Protein AF-A0A7W6SCZ8-F1 (afdb_monomer_lite)

Structure (mmCIF, N/CA/C/O backbone):
data_AF-A0A7W6SCZ8-F1
#
_entry.id   AF-A0A7W6SCZ8-F1
#
loop_
_atom_site.group_PDB
_atom_site.id
_atom_site.type_symbol
_atom_site.label_atom_id
_atom_site.label_alt_id
_atom_site.label_comp_id
_atom_site.label_asym_id
_atom_site.label_entity_id
_atom_site.label_seq_id
_atom_site.pdbx_PDB_ins_code
_atom_site.Cartn_x
_atom_site.Cartn_y
_atom_site.Cartn_z
_atom_site.occupancy
_atom_site.B_iso_or_equiv
_atom_site.auth_seq_id
_atom_site.auth_comp_id
_atom_site.auth_asym_id
_atom_site.auth_atom_id
_atom_site.pdbx_PDB_model_num
ATOM 1 N N . ALA A 1 1 ? -10.157 -7.663 5.541 1.00 81.69 1 ALA A N 1
ATOM 2 C CA . ALA A 1 1 ? -9.740 -8.228 6.845 1.00 81.69 1 ALA A CA 1
ATOM 3 C C . ALA A 1 1 ? -8.279 -7.905 7.186 1.00 81.69 1 ALA A C 1
ATOM 5 O O . ALA A 1 1 ? -8.041 -7.339 8.245 1.00 81.69 1 ALA A O 1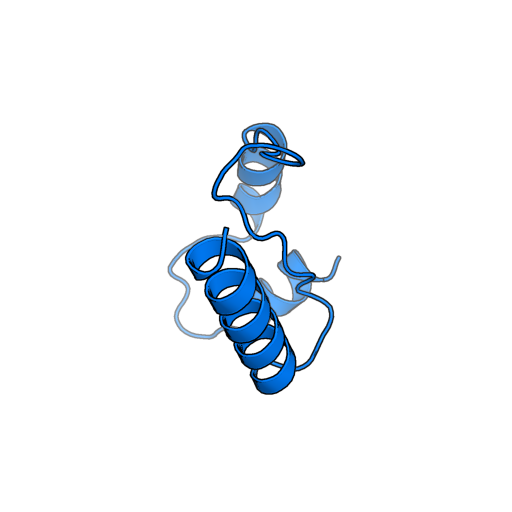
ATOM 6 N N . LEU A 1 2 ? -7.314 -8.192 6.297 1.00 92.12 2 LEU A N 1
ATOM 7 C CA . LEU A 1 2 ? -5.871 -8.022 6.558 1.00 92.12 2 LEU A CA 1
ATOM 8 C C . LEU A 1 2 ? -5.453 -6.622 7.059 1.00 92.12 2 LEU A C 1
ATOM 10 O O . LEU A 1 2 ? -4.722 -6.513 8.040 1.00 92.12 2 LEU A O 1
ATOM 14 N N . LEU A 1 3 ? -5.932 -5.549 6.416 1.00 91.94 3 LEU A N 1
ATOM 15 C CA . LEU A 1 3 ? -5.611 -4.166 6.807 1.00 91.94 3 LEU A CA 1
ATOM 16 C C . LEU A 1 3 ? -6.071 -3.848 8.237 1.00 91.94 3 LEU A C 1
ATOM 18 O O . LEU A 1 3 ? -5.275 -3.382 9.047 1.00 91.94 3 LEU A O 1
ATOM 22 N N . THR A 1 4 ? -7.323 -4.172 8.569 1.00 88.94 4 THR A N 1
ATOM 23 C CA . THR A 1 4 ? -7.893 -3.977 9.910 1.00 88.94 4 THR A CA 1
ATOM 24 C C . THR A 1 4 ? -7.094 -4.720 10.978 1.00 88.94 4 THR A C 1
ATOM 26 O O . THR A 1 4 ? -6.796 -4.146 12.021 1.00 88.94 4 THR A O 1
ATOM 29 N N . GLN A 1 5 ? -6.698 -5.967 10.702 1.00 89.50 5 GLN A N 1
ATOM 30 C CA . GLN A 1 5 ? -5.875 -6.763 11.613 1.00 89.50 5 GLN A CA 1
ATOM 31 C C . GLN A 1 5 ? -4.515 -6.096 11.859 1.00 89.50 5 GLN A C 1
ATOM 33 O O . GLN A 1 5 ? -4.137 -5.876 13.005 1.00 89.50 5 GLN A O 1
ATOM 38 N N . ARG A 1 6 ? -3.804 -5.706 10.791 1.00 90.25 6 ARG A N 1
ATOM 39 C CA . ARG A 1 6 ? -2.493 -5.044 10.902 1.00 90.25 6 ARG A CA 1
ATOM 40 C C . ARG A 1 6 ? -2.563 -3.700 11.624 1.00 90.25 6 ARG A C 1
ATOM 42 O O . ARG A 1 6 ? -1.644 -3.372 12.368 1.00 90.25 6 ARG A O 1
ATOM 49 N N . MET A 1 7 ? -3.625 -2.924 11.412 1.00 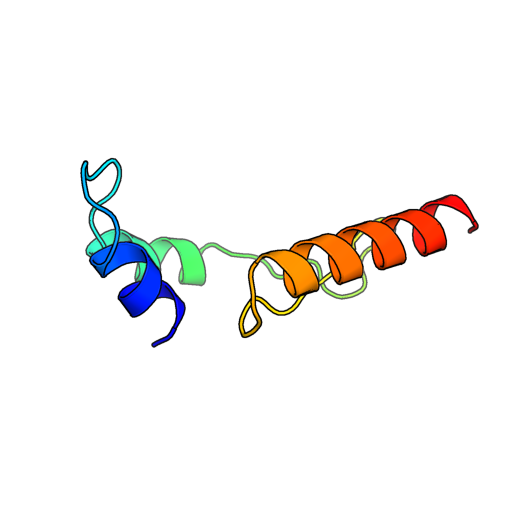88.19 7 MET A N 1
ATOM 50 C CA . MET A 1 7 ? -3.838 -1.653 12.110 1.00 88.19 7 MET A CA 1
ATOM 51 C C . MET A 1 7 ? -4.140 -1.862 13.597 1.00 88.19 7 MET A C 1
ATOM 53 O O . MET A 1 7 ? -3.602 -1.134 14.426 1.00 88.19 7 MET A O 1
ATOM 57 N N . GLY A 1 8 ? -4.960 -2.863 13.934 1.00 84.75 8 GLY A N 1
ATOM 58 C CA . GLY A 1 8 ? -5.328 -3.177 15.317 1.00 84.75 8 GLY A CA 1
ATOM 59 C C . GLY A 1 8 ? -4.166 -3.690 16.171 1.00 84.75 8 GLY A C 1
ATOM 60 O O . GLY A 1 8 ? -4.167 -3.478 17.376 1.00 84.75 8 GLY A O 1
ATOM 61 N N . SER A 1 9 ? -3.156 -4.320 15.562 1.00 87.06 9 SER A N 1
ATOM 62 C CA . SER A 1 9 ? -1.962 -4.816 16.266 1.00 87.06 9 SER A CA 1
ATOM 63 C C . SER A 1 9 ? -0.887 -3.753 16.546 1.00 87.06 9 SER A C 1
ATOM 65 O O . SER A 1 9 ? 0.130 -4.084 17.149 1.00 87.06 9 SER A O 1
ATOM 67 N N . ARG A 1 10 ? -1.048 -2.502 16.088 1.00 85.19 10 ARG A N 1
ATOM 68 C CA . ARG A 1 10 ? -0.069 -1.424 16.326 1.00 85.19 10 ARG A CA 1
ATOM 69 C C . ARG A 1 10 ? -0.391 -0.669 17.615 1.00 85.19 10 ARG A C 1
ATOM 71 O O . ARG A 1 10 ? -1.472 -0.095 17.731 1.00 85.19 10 ARG A O 1
ATOM 78 N N . GLU A 1 11 ? 0.571 -0.600 18.533 1.00 77.88 11 GLU A N 1
ATOM 79 C CA . GLU A 1 11 ? 0.479 0.233 19.739 1.00 77.88 11 GLU A CA 1
ATOM 80 C C . GLU A 1 11 ? 0.906 1.687 19.453 1.00 77.88 11 GLU A C 1
ATOM 82 O O . GLU A 1 11 ? 1.794 1.925 18.634 1.00 77.88 11 GLU A O 1
ATOM 87 N N . GLY A 1 12 ? 0.265 2.671 20.101 1.00 68.94 12 GLY A N 1
ATOM 88 C CA . GLY A 1 12 ? 0.527 4.107 19.877 1.00 68.94 12 GLY A CA 1
ATOM 89 C C . GLY A 1 12 ? -0.319 4.737 18.759 1.00 68.94 12 GLY A C 1
ATOM 90 O O . GLY A 1 12 ? 0.210 5.331 17.823 1.00 68.94 12 GLY A O 1
ATOM 91 N N . HIS A 1 13 ? -1.645 4.569 18.832 1.00 61.59 13 HIS A N 1
ATOM 92 C CA . HIS A 1 13 ? -2.602 4.861 17.757 1.00 61.59 13 HIS A CA 1
ATOM 93 C C . HIS A 1 13 ? -2.537 6.295 17.191 1.00 61.59 13 HIS A C 1
ATOM 95 O O . HIS A 1 13 ? -2.935 7.254 17.847 1.00 61.59 13 HIS A O 1
ATOM 101 N N . PHE A 1 14 ? -2.137 6.415 15.920 1.00 62.41 14 PHE A N 1
ATOM 102 C CA . PHE A 1 14 ? -2.206 7.658 15.136 1.00 62.41 14 PHE A CA 1
ATOM 103 C C . PHE A 1 14 ? -3.480 7.755 14.262 1.00 62.41 14 PHE A C 1
ATOM 105 O O . PHE A 1 14 ? -3.820 8.833 13.788 1.00 62.41 14 PHE A O 1
ATOM 112 N N . MET A 1 15 ? -4.226 6.654 14.060 1.00 63.78 15 MET A N 1
ATOM 113 C CA . MET A 1 15 ? -5.505 6.656 13.327 1.00 63.78 15 MET A CA 1
ATOM 114 C C . MET A 1 15 ? -6.485 5.584 13.834 1.00 63.78 15 MET A C 1
ATOM 116 O O . MET A 1 15 ? -6.086 4.423 13.966 1.00 63.78 15 MET A O 1
ATOM 120 N N . PRO A 1 16 ? -7.770 5.923 14.063 1.00 80.94 16 PRO A N 1
ATOM 121 C CA . PRO A 1 16 ? -8.793 4.940 14.400 1.00 80.94 16 PRO A CA 1
ATOM 122 C C . PRO A 1 16 ? -9.122 4.045 13.196 1.00 80.94 16 PRO A C 1
ATOM 124 O O . PRO A 1 16 ? -9.229 4.506 12.059 1.00 80.94 16 PRO A O 1
ATOM 127 N N . THR A 1 17 ? -9.327 2.750 13.451 1.00 80.12 17 THR A N 1
ATOM 128 C CA . THR A 1 17 ? -9.651 1.744 12.420 1.00 80.12 17 THR A CA 1
ATOM 129 C C . THR A 1 17 ? -10.961 2.027 11.683 1.00 80.12 17 THR A C 1
ATOM 131 O O . THR A 1 17 ? -11.130 1.556 10.561 1.00 80.12 17 THR A O 1
ATOM 134 N N . SER A 1 18 ? -11.853 2.836 12.266 1.00 82.94 18 SER A N 1
ATOM 135 C CA . SER A 1 18 ? -13.097 3.296 11.640 1.00 82.94 18 SER A CA 1
ATOM 136 C C . SER A 1 18 ? -12.882 4.133 10.374 1.00 82.94 18 SER A C 1
ATOM 138 O O . SER A 1 18 ? -13.786 4.211 9.551 1.00 82.94 18 SER A O 1
ATOM 140 N N . LEU A 1 19 ? -11.699 4.725 10.174 1.00 88.31 19 LEU A N 1
ATOM 141 C CA . LEU A 1 19 ? -11.387 5.489 8.959 1.00 88.31 19 LEU A CA 1
ATOM 142 C C . LEU A 1 19 ? -10.995 4.610 7.770 1.00 88.31 19 LEU A C 1
ATOM 144 O O . LEU A 1 19 ? -10.934 5.097 6.647 1.00 88.31 19 LEU A O 1
ATOM 148 N N . LEU A 1 20 ? -10.706 3.323 7.981 1.00 90.00 20 LEU A N 1
ATOM 149 C CA . LEU A 1 20 ? -10.242 2.457 6.898 1.00 90.00 20 LEU A CA 1
ATOM 150 C C . LEU A 1 20 ? -11.276 2.343 5.768 1.00 90.00 20 LEU A C 1
ATOM 152 O O . LEU A 1 20 ? -10.905 2.307 4.599 1.00 90.00 20 LEU A O 1
ATOM 156 N N . GLU A 1 21 ? -12.563 2.309 6.108 1.00 90.81 21 GLU A N 1
ATOM 157 C CA . GLU A 1 21 ? -13.640 2.201 5.123 1.00 90.81 21 GLU A CA 1
ATOM 158 C C . GLU A 1 21 ? -13.700 3.425 4.201 1.00 90.81 21 GLU A C 1
ATOM 160 O O . GLU A 1 21 ? -13.706 3.268 2.982 1.00 90.81 21 GLU A O 1
ATOM 165 N N . SER A 1 22 ? -13.653 4.642 4.756 1.00 92.75 22 SER A N 1
ATOM 166 C CA . SER A 1 22 ? -13.671 5.865 3.945 1.00 92.75 22 SER A CA 1
ATOM 167 C C . SER A 1 22 ? 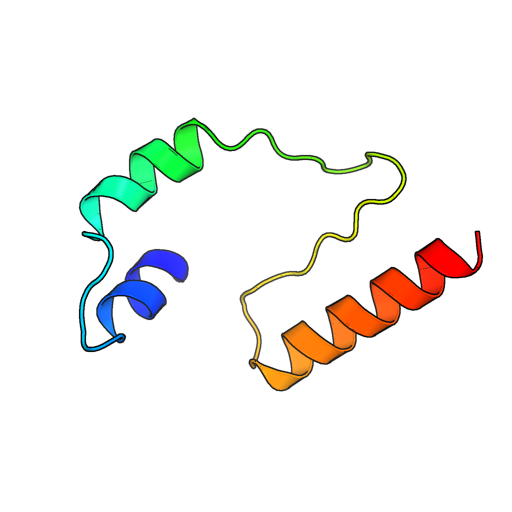-12.412 6.016 3.091 1.00 92.75 22 SER A C 1
ATOM 169 O O . SER A 1 22 ? -12.500 6.485 1.958 1.00 92.75 22 SER A O 1
ATOM 171 N N . GLN A 1 23 ? -11.256 5.566 3.585 1.00 93.50 23 GLN A N 1
ATOM 172 C CA . GLN A 1 23 ? -10.008 5.553 2.817 1.00 93.50 23 GLN A CA 1
ATOM 173 C C . GLN A 1 23 ? -10.096 4.609 1.614 1.00 93.50 23 GLN A C 1
ATOM 175 O O . GLN A 1 23 ? -9.716 4.986 0.511 1.00 93.50 23 GLN A O 1
ATOM 180 N N . LEU A 1 24 ? -10.640 3.400 1.800 1.00 93.81 24 LEU A N 1
ATOM 181 C CA . LEU A 1 24 ? -10.836 2.448 0.703 1.00 93.81 24 LEU A CA 1
ATOM 182 C C . LEU A 1 24 ? -11.881 2.935 -0.304 1.00 93.81 24 LEU A C 1
ATOM 184 O O . LEU A 1 24 ? -11.702 2.722 -1.497 1.00 93.81 24 LEU A O 1
ATOM 188 N N . ALA A 1 25 ? -12.939 3.602 0.159 1.00 94.94 25 ALA A N 1
ATOM 189 C CA . ALA A 1 25 ? -13.940 4.204 -0.719 1.00 94.94 25 ALA A CA 1
ATOM 190 C C . ALA A 1 25 ? -13.380 5.383 -1.538 1.00 94.94 25 ALA A C 1
ATOM 192 O O . ALA A 1 25 ? -13.836 5.619 -2.651 1.00 94.94 25 ALA A O 1
ATOM 193 N N . THR A 1 26 ? -12.402 6.111 -0.991 1.00 95.50 26 THR A N 1
ATOM 194 C CA . THR A 1 26 ? -11.740 7.246 -1.660 1.00 95.50 26 THR A CA 1
ATOM 195 C C . THR A 1 26 ? -10.600 6.797 -2.582 1.00 95.50 26 THR A C 1
ATOM 197 O O . THR A 1 26 ? -10.192 7.548 -3.461 1.00 95.50 26 THR A O 1
ATOM 200 N N . LEU A 1 27 ? -10.060 5.589 -2.389 1.00 95.69 27 LEU A N 1
ATOM 201 C CA . LEU A 1 27 ? -8.934 5.084 -3.168 1.00 95.69 27 LEU A CA 1
ATOM 202 C C . LEU A 1 27 ? -9.333 4.841 -4.629 1.00 95.69 27 LEU A C 1
ATOM 204 O O . LEU A 1 27 ? -10.035 3.881 -4.948 1.00 95.69 27 LEU A O 1
ATOM 208 N N . GLU A 1 28 ? -8.783 5.651 -5.525 1.00 95.94 28 GLU A N 1
ATOM 209 C CA . GLU A 1 28 ? -8.764 5.375 -6.958 1.00 95.94 28 GLU A CA 1
ATOM 210 C C . GLU A 1 28 ? -7.575 4.456 -7.262 1.00 95.94 28 GLU A C 1
ATOM 212 O O . GLU A 1 28 ? -6.437 4.750 -6.894 1.00 95.94 28 GLU A O 1
ATOM 217 N N . ARG A 1 29 ? -7.834 3.288 -7.863 1.00 93.62 29 ARG A N 1
ATOM 218 C CA . ARG A 1 29 ? -6.789 2.288 -8.110 1.00 93.62 29 ARG A CA 1
ATOM 219 C C . ARG A 1 29 ? -5.957 2.682 -9.339 1.00 93.62 29 ARG A C 1
ATOM 221 O O . ARG A 1 29 ? -6.522 2.685 -10.430 1.00 93.62 29 ARG A O 1
ATOM 228 N N . PRO A 1 30 ? -4.636 2.896 -9.207 1.00 94.44 30 PRO A N 1
ATOM 229 C CA . PRO A 1 30 ? -3.781 3.312 -10.319 1.00 94.44 30 PRO A CA 1
ATOM 230 C C . PRO A 1 30 ? -3.296 2.122 -11.170 1.00 94.44 30 PRO A C 1
ATOM 232 O O . PRO A 1 30 ? -2.177 2.115 -11.686 1.00 94.44 30 PRO A O 1
ATOM 235 N N . ASP A 1 31 ? -4.082 1.041 -11.251 1.00 90.50 31 ASP A N 1
ATOM 236 C CA . ASP A 1 31 ? -3.654 -0.181 -11.934 1.00 90.50 31 ASP A CA 1
ATOM 237 C C . ASP A 1 31 ? -3.457 0.089 -13.434 1.00 90.50 31 ASP A C 1
ATOM 239 O O . ASP A 1 31 ? -4.384 0.499 -14.131 1.00 90.50 31 ASP A O 1
ATOM 243 N N . GLY A 1 32 ? -2.260 -0.197 -13.948 1.00 87.44 32 GLY A N 1
ATOM 244 C CA . GLY A 1 32 ? -1.939 -0.030 -15.369 1.00 87.44 32 GLY A CA 1
ATOM 245 C C . GLY A 1 32 ? -1.509 1.383 -15.770 1.00 87.44 32 GLY A C 1
ATOM 246 O O . GLY A 1 32 ? -1.216 1.606 -16.944 1.00 87.44 32 GLY A O 1
ATOM 247 N N . GLU A 1 33 ? -1.425 2.323 -14.827 1.00 93.69 33 GLU A N 1
ATOM 248 C CA . GLU A 1 33 ? -0.796 3.619 -15.070 1.00 93.69 33 GLU A CA 1
ATOM 249 C C . GLU A 1 33 ? 0.725 3.478 -15.245 1.00 93.69 33 GLU A C 1
ATOM 251 O O . GLU A 1 33 ? 1.384 2.653 -14.603 1.00 93.69 33 GLU A O 1
ATOM 256 N N . ALA A 1 34 ? 1.301 4.300 -16.125 1.00 93.12 34 ALA A N 1
ATOM 257 C CA . ALA A 1 34 ? 2.741 4.317 -16.346 1.00 93.12 34 ALA A CA 1
ATOM 258 C C . ALA A 1 34 ? 3.480 4.792 -15.086 1.00 93.12 34 ALA A C 1
ATOM 260 O O . ALA A 1 34 ? 3.060 5.737 -14.419 1.00 93.12 34 ALA A O 1
ATOM 261 N N . GLY A 1 35 ? 4.608 4.153 -14.774 1.00 94.25 35 GLY A N 1
ATOM 262 C CA . GLY A 1 35 ? 5.407 4.499 -13.597 1.00 94.25 35 GLY A CA 1
ATOM 263 C C . GLY A 1 35 ? 4.845 3.984 -12.265 1.00 94.25 35 GLY A C 1
ATOM 264 O O . GLY A 1 35 ? 5.341 4.383 -11.212 1.00 94.25 35 GLY A O 1
ATOM 265 N N . VAL A 1 36 ? 3.847 3.092 -12.282 1.00 96.06 36 VAL A N 1
ATOM 266 C CA . VAL A 1 36 ? 3.239 2.525 -11.069 1.00 96.06 36 VAL A CA 1
ATOM 267 C C . VAL A 1 36 ? 3.659 1.070 -10.858 1.00 96.06 36 VAL A C 1
ATOM 269 O O . VAL A 1 36 ? 3.553 0.230 -11.749 1.00 96.06 36 VAL A O 1
ATOM 272 N N . VAL A 1 37 ? 4.091 0.750 -9.633 1.00 95.88 37 VAL A N 1
ATOM 273 C CA . VAL A 1 37 ? 4.322 -0.628 -9.170 1.00 95.88 37 VAL A CA 1
ATOM 274 C C . VAL A 1 37 ? 3.256 -0.995 -8.147 1.00 95.88 37 VAL A C 1
ATOM 276 O O . VAL A 1 37 ? 3.206 -0.422 -7.060 1.00 95.88 37 VAL A O 1
ATOM 279 N N . VAL A 1 38 ? 2.437 -1.998 -8.459 1.00 95.62 38 VAL A N 1
ATOM 280 C CA . VAL A 1 38 ? 1.457 -2.556 -7.518 1.00 95.62 38 VAL A CA 1
ATOM 281 C C . VAL A 1 38 ? 2.071 -3.761 -6.804 1.00 95.62 38 VAL A C 1
ATOM 283 O O . VAL A 1 38 ? 2.484 -4.724 -7.447 1.00 95.62 38 VAL A O 1
ATOM 286 N N . VAL A 1 39 ? 2.115 -3.724 -5.468 1.00 96.12 39 VAL A N 1
ATOM 287 C CA . VAL A 1 39 ? 2.670 -4.802 -4.628 1.00 96.12 39 VAL A CA 1
ATOM 288 C C . VAL A 1 39 ? 1.605 -5.310 -3.662 1.00 96.12 39 VAL A C 1
ATOM 290 O O . VAL A 1 39 ? 0.977 -4.532 -2.943 1.00 96.12 39 VAL A O 1
ATOM 293 N N . ASN A 1 40 ? 1.406 -6.630 -3.620 1.00 94.50 40 ASN A N 1
ATOM 294 C CA . ASN A 1 40 ? 0.457 -7.243 -2.696 1.00 94.50 40 ASN A CA 1
ATOM 295 C C . ASN A 1 40 ? 1.008 -7.234 -1.260 1.00 94.50 40 ASN A C 1
ATOM 297 O O . ASN A 1 40 ? 2.098 -7.738 -0.988 1.00 94.50 40 ASN A O 1
ATOM 301 N N . ILE A 1 41 ? 0.212 -6.703 -0.335 1.00 95.62 41 ILE A N 1
ATOM 302 C CA . ILE A 1 41 ? 0.551 -6.586 1.083 1.00 95.62 41 ILE A CA 1
ATOM 303 C C . ILE A 1 41 ? 0.427 -7.904 1.868 1.00 95.62 41 ILE A C 1
ATOM 305 O O . ILE A 1 41 ? 0.852 -7.940 3.024 1.00 95.62 41 ILE A O 1
ATOM 309 N N . ASP A 1 42 ? -0.163 -8.957 1.298 1.00 95.94 42 ASP A N 1
ATOM 310 C CA . ASP A 1 42 ? -0.378 -10.265 1.940 1.00 95.94 42 ASP A CA 1
ATOM 311 C C . ASP A 1 42 ? 0.881 -11.148 1.912 1.00 95.94 42 ASP A C 1
ATOM 313 O O . ASP A 1 42 ? 0.902 -12.248 1.372 1.00 95.94 42 ASP A O 1
ATOM 317 N N . ASN A 1 43 ? 1.976 -10.601 2.438 1.00 95.06 43 ASN A N 1
ATOM 318 C CA . ASN A 1 43 ? 3.294 -11.223 2.511 1.00 95.06 43 ASN A CA 1
ATOM 319 C C . ASN A 1 43 ? 4.046 -10.743 3.765 1.00 95.06 43 ASN A C 1
ATOM 321 O O . ASN A 1 43 ? 3.578 -9.850 4.488 1.00 95.06 43 ASN A O 1
ATOM 325 N N . THR A 1 44 ? 5.227 -11.317 4.019 1.00 95.38 44 THR A N 1
ATOM 326 C CA . THR A 1 44 ? 6.167 -10.790 5.022 1.00 95.38 44 THR A CA 1
ATOM 327 C C . THR A 1 44 ? 6.669 -9.403 4.618 1.00 95.38 44 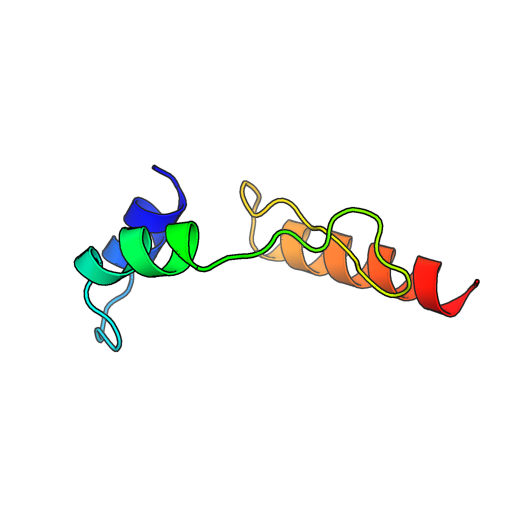THR A C 1
ATOM 329 O O . THR A 1 44 ? 6.627 -9.033 3.443 1.00 95.38 44 THR A O 1
ATOM 332 N N . LEU A 1 45 ? 7.143 -8.618 5.588 1.00 95.12 45 LEU A N 1
ATOM 333 C CA . LEU A 1 45 ? 7.640 -7.265 5.328 1.00 95.12 45 LEU A CA 1
ATOM 334 C C . LEU A 1 45 ? 8.820 -7.284 4.345 1.00 95.12 45 LEU A C 1
ATOM 336 O O . LEU A 1 45 ? 8.878 -6.462 3.434 1.00 95.12 45 LEU A O 1
ATOM 340 N N . GLU A 1 46 ? 9.717 -8.252 4.514 1.00 97.88 46 GLU A N 1
ATOM 341 C CA . GLU A 1 46 ? 10.913 -8.442 3.698 1.00 97.88 46 GLU A CA 1
ATOM 342 C C . GLU A 1 46 ? 10.535 -8.730 2.244 1.00 97.88 46 GLU A C 1
ATOM 344 O O . GLU A 1 46 ? 11.067 -8.107 1.332 1.00 97.88 46 GLU A O 1
ATOM 349 N N . MET A 1 47 ? 9.556 -9.612 2.026 1.00 97.81 47 MET A N 1
ATOM 350 C CA . MET A 1 47 ? 9.093 -9.951 0.682 1.00 97.81 47 MET A CA 1
ATOM 351 C C . MET A 1 47 ? 8.379 -8.771 0.013 1.00 97.81 47 MET A C 1
ATOM 353 O O . MET A 1 47 ? 8.581 -8.518 -1.170 1.00 97.81 47 MET A O 1
ATOM 357 N N . ILE A 1 48 ? 7.572 -8.011 0.762 1.00 98.12 48 ILE A N 1
ATOM 358 C CA . ILE A 1 48 ? 6.931 -6.791 0.243 1.00 98.12 48 ILE A CA 1
ATOM 359 C C . ILE A 1 48 ? 7.994 -5.784 -0.214 1.00 98.12 48 ILE A C 1
ATOM 361 O O . ILE A 1 48 ? 7.854 -5.193 -1.284 1.00 98.12 48 ILE A O 1
ATOM 365 N N . ALA A 1 49 ? 9.054 -5.596 0.578 1.00 98.25 49 ALA A N 1
ATOM 366 C CA . ALA A 1 49 ? 10.147 -4.693 0.235 1.00 98.25 49 ALA A CA 1
ATOM 367 C C . ALA A 1 49 ? 10.920 -5.168 -1.007 1.00 98.25 49 ALA A C 1
ATOM 369 O O . ALA A 1 49 ? 11.166 -4.363 -1.903 1.00 98.25 49 ALA A O 1
ATOM 370 N N . GLU A 1 50 ? 11.246 -6.461 -1.095 1.00 98.38 50 GLU A N 1
ATOM 3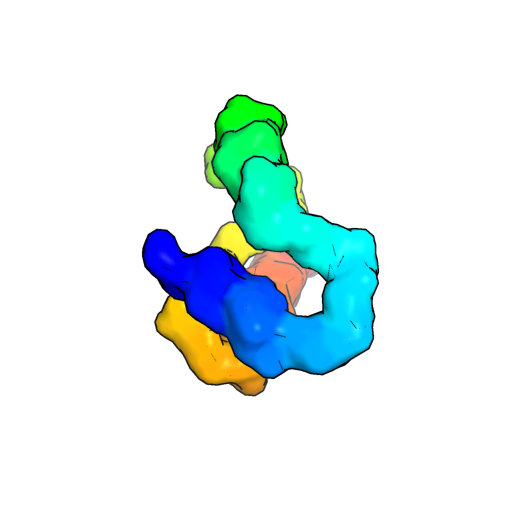71 C CA . GLU A 1 50 ? 11.939 -7.040 -2.254 1.00 98.38 50 GLU A CA 1
ATOM 372 C C . GLU A 1 50 ? 11.120 -6.856 -3.540 1.00 98.38 50 GLU A C 1
ATOM 374 O O . GLU A 1 50 ? 11.615 -6.290 -4.513 1.00 98.38 50 GLU A O 1
ATOM 379 N N . LEU A 1 51 ? 9.831 -7.216 -3.520 1.00 98.19 51 LEU A N 1
ATOM 380 C CA . LEU A 1 51 ? 8.937 -7.069 -4.674 1.00 98.19 51 LEU A CA 1
ATOM 381 C C . LEU A 1 51 ? 8.798 -5.606 -5.124 1.00 98.19 51 LEU A C 1
ATOM 383 O O . LEU A 1 51 ? 8.738 -5.326 -6.324 1.00 98.19 51 LEU A O 1
ATOM 387 N N . ALA A 1 52 ? 8.766 -4.664 -4.175 1.00 97.88 52 ALA A N 1
ATOM 388 C CA . ALA A 1 52 ? 8.747 -3.238 -4.485 1.00 97.88 52 ALA A CA 1
ATOM 389 C C . ALA A 1 52 ? 10.047 -2.795 -5.174 1.00 97.88 52 ALA A C 1
ATOM 391 O O . ALA A 1 52 ? 9.998 -2.114 -6.199 1.00 97.88 52 ALA A O 1
ATOM 392 N N . ILE A 1 53 ? 11.205 -3.216 -4.654 1.00 98.25 53 ILE A N 1
ATOM 393 C CA . ILE A 1 53 ? 12.518 -2.916 -5.239 1.00 98.25 53 ILE A CA 1
ATOM 394 C C . ILE A 1 53 ? 12.631 -3.507 -6.648 1.00 98.25 53 ILE A C 1
ATOM 396 O O . ILE A 1 53 ? 13.072 -2.820 -7.570 1.00 98.25 53 ILE A O 1
ATOM 400 N N . GLU A 1 54 ? 12.225 -4.760 -6.843 1.00 97.88 54 GLU A N 1
ATOM 401 C CA . GLU A 1 54 ? 12.238 -5.419 -8.151 1.00 97.88 54 GLU A CA 1
ATOM 402 C C . GLU A 1 54 ? 11.323 -4.723 -9.162 1.00 97.88 54 GLU A C 1
ATOM 404 O O . GLU A 1 54 ? 11.703 -4.539 -10.321 1.00 97.88 54 GLU A O 1
ATOM 409 N N . GLY A 1 55 ? 10.126 -4.308 -8.742 1.00 96.56 55 GLY A N 1
ATOM 410 C CA . GLY A 1 55 ? 9.217 -3.540 -9.589 1.00 96.56 55 GLY A CA 1
ATOM 411 C C . GLY A 1 55 ? 9.805 -2.193 -10.008 1.00 96.56 55 GLY A C 1
ATOM 412 O O . GLY A 1 55 ? 9.765 -1.851 -11.187 1.00 96.56 55 GLY A O 1
ATOM 413 N N . LEU A 1 56 ? 10.422 -1.466 -9.071 1.00 97.06 56 LEU A N 1
ATOM 414 C CA . LEU A 1 56 ? 11.067 -0.182 -9.359 1.00 97.06 56 LEU A CA 1
ATOM 415 C C . LEU A 1 56 ? 12.267 -0.334 -10.302 1.00 97.06 56 LEU A C 1
ATOM 417 O O . LEU A 1 56 ? 12.446 0.488 -11.196 1.00 97.06 56 LEU A O 1
ATOM 421 N N . LYS A 1 57 ? 13.069 -1.397 -10.152 1.00 97.75 57 LYS A N 1
ATOM 422 C CA . LYS A 1 57 ? 14.175 -1.703 -11.077 1.00 97.75 57 LYS A CA 1
ATOM 423 C C . LYS A 1 57 ? 13.680 -1.953 -12.501 1.00 97.75 57 LYS A C 1
ATOM 425 O O . LYS A 1 57 ? 14.319 -1.491 -13.442 1.00 97.75 57 LYS A O 1
ATOM 430 N N . ARG A 1 58 ? 12.560 -2.671 -12.657 1.00 95.62 58 ARG A N 1
ATOM 431 C CA . ARG A 1 58 ? 11.944 -2.913 -13.971 1.00 95.62 58 ARG A CA 1
ATOM 432 C C . ARG A 1 58 ? 11.488 -1.609 -14.614 1.00 95.62 58 ARG A C 1
ATOM 434 O O . ARG A 1 58 ? 11.908 -1.342 -15.728 1.00 95.62 58 ARG A O 1
ATOM 441 N N . LEU A 1 59 ? 10.755 -0.770 -13.878 1.00 94.81 59 LEU A N 1
ATOM 442 C CA . LEU A 1 59 ? 10.329 0.545 -14.373 1.00 94.81 59 LEU A CA 1
ATOM 443 C C . LEU A 1 59 ? 11.499 1.459 -14.751 1.00 94.81 59 LEU A C 1
ATOM 445 O O . LEU A 1 59 ? 11.406 2.197 -15.717 1.00 94.81 59 LEU A O 1
ATOM 449 N N . ALA A 1 60 ? 12.602 1.428 -14.001 1.00 91.56 60 ALA A N 1
ATOM 450 C CA . ALA A 1 60 ? 13.785 2.234 -14.311 1.00 91.56 60 ALA A CA 1
ATOM 451 C C . ALA A 1 60 ? 14.563 1.739 -15.546 1.00 91.56 60 ALA A C 1
ATOM 453 O O . ALA A 1 60 ? 15.481 2.421 -16.000 1.00 91.56 60 ALA A O 1
ATOM 454 N N . SER A 1 61 ? 14.248 0.536 -16.032 1.00 87.81 61 SER A N 1
ATOM 455 C CA . SER A 1 61 ? 14.878 -0.086 -17.200 1.00 87.81 61 SER A CA 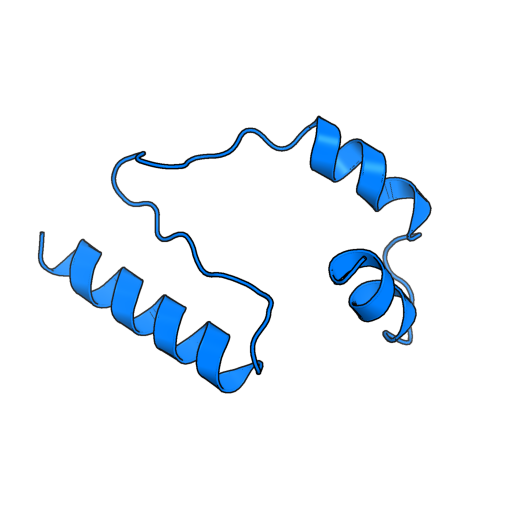1
ATOM 456 C C . SER A 1 61 ? 14.029 0.042 -18.475 1.00 87.81 61 SER A C 1
ATOM 458 O O . SER A 1 61 ? 14.471 -0.421 -19.526 1.00 87.81 61 SER A O 1
ATOM 460 N N . GLU A 1 62 ? 12.831 0.628 -18.370 1.00 73.25 62 GLU A N 1
ATOM 461 C CA . GLU A 1 62 ? 11.915 0.975 -19.469 1.00 73.25 62 GLU A CA 1
ATOM 462 C C . GLU A 1 62 ? 12.133 2.427 -19.925 1.00 73.25 62 GLU A C 1
ATOM 464 O O . GLU A 1 62 ? 12.066 2.662 -21.154 1.00 73.25 62 GLU A O 1
#

Organism: NCBI:txid393664

Foldseek 3Di:
DVVLVVQVPDPPDPDDSVCVVVVVVPDDDCPPPQPDDDFDPPDDPVVSVVSVVVSNVVSVVD

Radius of gyration: 14.5 Å; chains: 1; bounding box: 29×19×39 Å

InterPro domains:
  IPR027417 P-loop containing nucleoside triphosphate hydrolase [G3DSA:3.40.50.300] (1-62)

Secondary structure (DSSP, 8-state):
-HHHHHHHT-SS-SS-GGGHHHHHHH----TT-TT-----SSS-HHHHHHHHHHHHHHHTT-

Sequence (62 aa):
ALLTQRMGSREGHFMPTSLLESQLATLERPDGEAGVVVVNIDNTLEMIAELAIEGLKRLASE

pLDDT: mean 90.47, std 8.83, range [61.59, 98.38]